Protein AF-A0A5C8U4H2-F1 (afdb_monomer)

pLDDT: mean 82.3, std 15.02, range [46.97, 95.12]

Mean predicted aligned error: 8.85 Å

Secondary structure (DSSP, 8-state):
---------PPPHHHHHHHHHHHHTTS-SSHHHHHHHHHHHHHHHHHHHHHT--SSSS---

Nearest PDB structures (foldseek):
  7ycw-assembly1_D  TM=9.272E-01  e=4.892E-02  Pseudoalteromonas rubra
  7ycu-assembly1_D  TM=9.212E-01  e=7.271E-02  Pseudoalteromonas rubra
  5zkt-assembly1_A  TM=6.882E-01  e=4.476E+00  Oryza sativa Japonica Group
  7vp2-assembly1_B  TM=6.752E-01  e=4.135E+00  Arabidopsis thaliana
  7vp5-assembly1_B  TM=6.869E-01  e=6.145E+00  Arabidopsis thaliana

Structure (mmCIF, N/CA/C/O backbone):
data_AF-A0A5C8U4H2-F1
#
_entry.id   AF-A0A5C8U4H2-F1
#
loop_
_atom_site.group_PDB
_atom_site.id
_atom_site.type_symbol
_atom_site.label_atom_id
_atom_site.label_alt_id
_atom_site.label_comp_id
_atom_site.label_asym_id
_atom_site.label_entity_id
_atom_site.label_seq_id
_atom_site.pdbx_PDB_ins_code
_atom_site.Cartn_x
_atom_site.Cartn_y
_atom_site.Cartn_z
_atom_site.occupancy
_atom_site.B_iso_or_equiv
_atom_site.auth_seq_id
_atom_site.auth_comp_id
_atom_site.auth_asym_id
_atom_site.auth_atom_id
_atom_site.pdbx_PDB_model_num
ATOM 1 N N . MET A 1 1 ? -3.098 26.996 -3.301 1.00 51.59 1 MET A N 1
ATOM 2 C CA . MET A 1 1 ? -2.535 25.879 -4.094 1.00 51.59 1 MET A CA 1
ATOM 3 C C . MET A 1 1 ? -1.980 24.840 -3.127 1.00 51.59 1 MET A C 1
ATOM 5 O O . MET A 1 1 ? -1.128 25.222 -2.332 1.00 51.59 1 MET A O 1
ATOM 9 N N . PRO A 1 2 ? -2.465 23.584 -3.097 1.00 71.06 2 PRO A N 1
ATOM 10 C CA . PRO A 1 2 ? -1.896 22.568 -2.212 1.00 71.06 2 PRO A CA 1
ATOM 11 C C . PRO A 1 2 ? -0.434 22.309 -2.602 1.00 71.0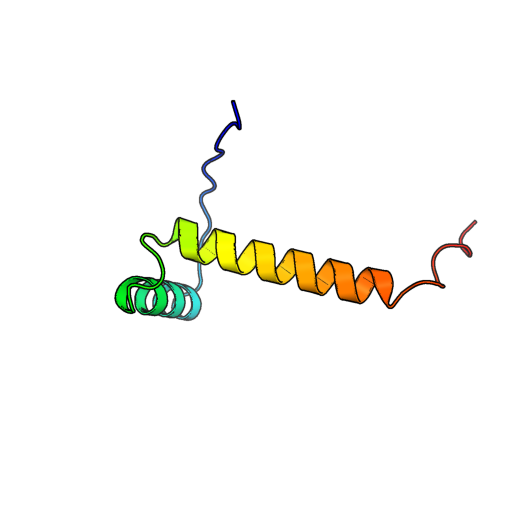6 2 PRO A C 1
ATOM 13 O O . PRO A 1 2 ? -0.139 21.930 -3.736 1.00 71.06 2 PRO A O 1
ATOM 16 N N . ARG A 1 3 ? 0.491 22.555 -1.671 1.00 80.06 3 ARG A N 1
ATOM 17 C CA . ARG A 1 3 ? 1.926 22.346 -1.879 1.00 80.06 3 ARG A CA 1
ATOM 18 C C . ARG A 1 3 ? 2.212 20.850 -1.827 1.00 80.06 3 ARG A C 1
ATOM 20 O O . ARG A 1 3 ? 2.080 20.225 -0.780 1.00 80.06 3 ARG A O 1
ATOM 27 N N . ARG A 1 4 ? 2.579 20.268 -2.969 1.00 76.75 4 ARG A N 1
ATOM 28 C CA . ARG A 1 4 ? 3.062 18.885 -3.024 1.00 76.75 4 ARG A CA 1
ATOM 29 C C . ARG A 1 4 ? 4.449 18.837 -2.387 1.00 76.75 4 ARG A C 1
ATOM 31 O O . ARG A 1 4 ? 5.321 19.613 -2.766 1.00 76.75 4 ARG A O 1
ATOM 38 N N . VAL A 1 5 ? 4.638 17.939 -1.430 1.00 82.69 5 VAL A N 1
ATOM 39 C CA . VAL A 1 5 ? 5.946 17.631 -0.844 1.00 82.69 5 VAL A CA 1
ATOM 40 C C . VAL A 1 5 ? 6.361 16.265 -1.378 1.00 82.69 5 VAL A C 1
ATOM 42 O O . VAL A 1 5 ? 5.580 15.317 -1.309 1.00 82.69 5 VAL A O 1
ATOM 45 N N . ALA A 1 6 ? 7.550 16.182 -1.974 1.00 80.31 6 ALA A N 1
ATOM 46 C CA . ALA A 1 6 ? 8.146 14.910 -2.366 1.00 80.31 6 ALA A CA 1
ATOM 47 C C . ALA A 1 6 ? 8.937 14.357 -1.175 1.00 80.31 6 ALA A C 1
ATOM 49 O O . ALA A 1 6 ? 9.786 15.055 -0.622 1.00 80.31 6 ALA A O 1
ATOM 50 N N . THR A 1 7 ? 8.658 13.114 -0.797 1.00 84.44 7 THR A N 1
ATOM 51 C CA . THR A 1 7 ? 9.338 12.425 0.301 1.00 84.44 7 THR A CA 1
ATOM 52 C C . THR A 1 7 ? 10.033 11.199 -0.272 1.00 84.44 7 THR A C 1
ATOM 54 O O . THR A 1 7 ? 9.387 10.385 -0.931 1.00 84.44 7 THR A O 1
ATOM 57 N N . ASN A 1 8 ? 11.342 11.081 -0.046 1.00 88.44 8 ASN A N 1
ATOM 58 C CA . ASN A 1 8 ? 12.089 9.872 -0.376 1.00 88.44 8 ASN A CA 1
ATOM 59 C C . ASN A 1 8 ? 11.949 8.881 0.786 1.00 88.44 8 ASN A C 1
ATOM 61 O O . ASN A 1 8 ? 12.181 9.247 1.937 1.00 88.44 8 ASN A O 1
ATOM 65 N N . VAL A 1 9 ? 11.531 7.656 0.483 1.00 86.44 9 VAL A N 1
ATOM 66 C CA . VAL A 1 9 ? 11.315 6.587 1.458 1.00 86.44 9 VAL A CA 1
ATOM 67 C C . VAL A 1 9 ? 11.904 5.293 0.918 1.00 86.44 9 VAL A C 1
ATOM 69 O O . VAL A 1 9 ? 11.631 4.905 -0.217 1.00 86.44 9 VAL A O 1
ATOM 72 N N . SER A 1 10 ? 12.690 4.615 1.749 1.00 91.38 10 SER A N 1
ATOM 73 C CA . SER A 1 10 ? 13.197 3.280 1.445 1.00 91.38 10 SER A CA 1
ATOM 74 C C . SER A 1 10 ? 12.122 2.246 1.763 1.00 91.38 10 SER A C 1
ATOM 76 O O . SER A 1 10 ? 11.589 2.222 2.872 1.00 91.38 10 SER A O 1
ATOM 78 N N . LEU A 1 11 ? 11.806 1.395 0.791 1.00 90.06 11 LEU A N 1
ATOM 79 C CA . LEU A 1 11 ? 10.886 0.272 0.955 1.00 90.06 11 LEU A CA 1
ATOM 80 C C . LEU A 1 11 ? 11.681 -1.028 1.060 1.00 90.06 11 LEU A C 1
ATOM 82 O O . LEU A 1 11 ? 12.747 -1.156 0.457 1.00 90.06 11 LEU A O 1
ATOM 86 N N . THR A 1 12 ? 11.148 -2.002 1.796 1.00 95.12 12 THR A N 1
ATOM 87 C CA . THR A 1 12 ? 11.669 -3.369 1.718 1.00 95.12 12 THR A CA 1
ATOM 88 C C . THR A 1 12 ? 11.350 -3.966 0.338 1.00 95.12 12 THR A C 1
ATOM 90 O O . THR A 1 12 ? 10.417 -3.494 -0.328 1.00 95.12 12 THR A O 1
ATOM 93 N N . PRO A 1 13 ? 12.093 -4.989 -0.121 1.00 94.81 13 PRO A N 1
ATOM 94 C CA . PRO A 1 13 ? 11.856 -5.610 -1.425 1.00 94.81 13 PRO A CA 1
ATOM 95 C C . PRO A 1 13 ? 10.415 -6.103 -1.611 1.00 94.81 13 PRO A C 1
ATOM 97 O O . PRO A 1 13 ? 9.845 -5.955 -2.690 1.00 94.81 13 PRO A O 1
ATOM 100 N N . GLU A 1 14 ? 9.796 -6.619 -0.551 1.00 95.12 14 GLU A N 1
ATOM 101 C CA . GLU A 1 14 ? 8.427 -7.142 -0.568 1.00 95.12 14 GLU A CA 1
ATOM 102 C C . GLU A 1 14 ? 7.405 -6.017 -0.782 1.00 95.12 14 GLU A C 1
ATOM 104 O O . GLU A 1 14 ? 6.470 -6.155 -1.570 1.00 95.12 14 GLU A O 1
ATOM 109 N N . LEU A 1 15 ? 7.607 -4.869 -0.126 1.00 93.75 15 LEU A N 1
ATOM 110 C CA . LEU A 1 15 ? 6.759 -3.690 -0.305 1.00 93.75 15 LEU A CA 1
ATOM 111 C C . LEU A 1 15 ? 6.946 -3.067 -1.690 1.00 93.75 15 LEU A C 1
ATOM 113 O O . LEU A 1 15 ? 5.974 -2.618 -2.298 1.00 93.75 15 LEU A O 1
ATOM 117 N N . ALA A 1 16 ? 8.176 -3.052 -2.205 1.00 93.38 16 ALA A N 1
ATOM 118 C CA . ALA A 1 16 ? 8.455 -2.581 -3.556 1.00 93.38 16 ALA A CA 1
ATOM 119 C C . ALA A 1 16 ? 7.763 -3.460 -4.612 1.00 93.38 16 ALA A C 1
ATOM 121 O O . ALA A 1 16 ? 7.130 -2.921 -5.521 1.00 93.38 16 ALA A O 1
ATOM 122 N N . ALA A 1 17 ? 7.816 -4.787 -4.453 1.00 94.56 17 ALA A N 1
ATOM 123 C CA . ALA A 1 17 ? 7.111 -5.734 -5.316 1.00 94.56 17 ALA A CA 1
ATOM 124 C C . ALA A 1 17 ? 5.591 -5.521 -5.262 1.00 94.56 17 ALA A C 1
ATOM 126 O O . ALA A 1 17 ? 4.956 -5.368 -6.301 1.00 94.56 17 ALA A O 1
ATOM 127 N N . PHE A 1 18 ? 5.022 -5.377 -4.060 1.00 93.94 18 PHE A N 1
ATOM 128 C CA . PHE A 1 18 ? 3.600 -5.069 -3.903 1.00 93.94 18 PHE A CA 1
ATOM 129 C C . PHE A 1 18 ? 3.204 -3.777 -4.630 1.00 93.94 18 PHE A C 1
ATOM 131 O O . PHE A 1 18 ? 2.206 -3.740 -5.345 1.00 93.94 18 PHE A O 1
ATOM 138 N N . VAL A 1 19 ? 3.983 -2.701 -4.484 1.00 93.06 19 VAL A N 1
ATOM 139 C CA . VAL A 1 19 ? 3.706 -1.437 -5.182 1.00 93.06 19 VAL A CA 1
ATOM 140 C C . VAL A 1 19 ? 3.790 -1.611 -6.700 1.00 93.06 19 VAL A C 1
ATOM 142 O O . VAL A 1 19 ? 2.938 -1.075 -7.410 1.00 93.06 19 VAL A O 1
ATOM 145 N N . ALA A 1 20 ? 4.774 -2.364 -7.197 1.00 93.06 20 ALA A N 1
ATOM 146 C CA . ALA A 1 20 ? 4.916 -2.655 -8.620 1.00 93.06 20 ALA A CA 1
ATOM 147 C C . ALA A 1 20 ? 3.704 -3.427 -9.165 1.00 93.06 20 ALA A C 1
ATOM 149 O O . ALA A 1 20 ? 3.134 -3.005 -10.171 1.00 93.06 20 ALA A O 1
ATOM 150 N N . ASP A 1 21 ? 3.240 -4.463 -8.464 1.00 94.62 21 ASP A N 1
ATOM 151 C CA . ASP A 1 21 ? 2.050 -5.240 -8.838 1.00 94.62 21 ASP A CA 1
ATOM 152 C C . ASP A 1 21 ? 0.787 -4.370 -8.864 1.00 94.62 21 A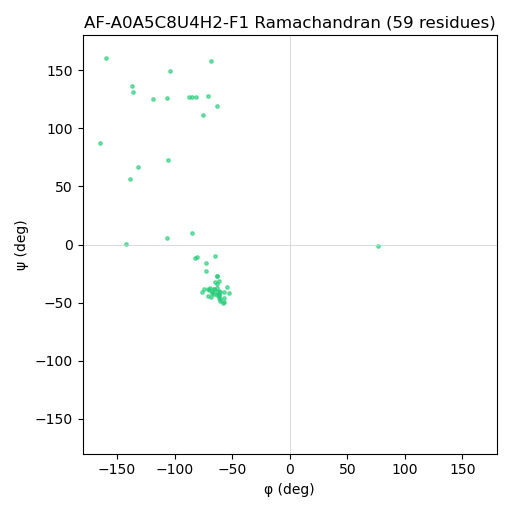SP A C 1
ATOM 154 O O . ASP A 1 21 ? -0.043 -4.459 -9.772 1.00 94.62 21 ASP A O 1
ATOM 158 N N . GLN A 1 22 ? 0.651 -3.458 -7.898 1.00 94.06 22 GLN A N 1
ATOM 159 C CA . GLN A 1 22 ? -0.479 -2.532 -7.837 1.00 94.06 22 GLN A CA 1
ATOM 160 C C . GLN A 1 22 ? -0.492 -1.549 -9.012 1.00 94.06 22 GLN A C 1
ATOM 162 O O . GLN A 1 22 ? -1.569 -1.258 -9.541 1.00 94.06 22 GLN A O 1
ATOM 167 N N . VAL A 1 23 ? 0.673 -1.066 -9.445 1.00 94.06 23 VAL A N 1
ATOM 168 C CA . VAL A 1 23 ? 0.791 -0.225 -10.646 1.00 94.06 23 VAL A CA 1
ATOM 169 C C . VAL A 1 23 ? 0.545 -1.053 -11.911 1.00 94.06 23 VAL A C 1
ATOM 171 O O . VAL A 1 23 ? -0.229 -0.635 -12.769 1.00 94.06 23 VAL A O 1
ATOM 174 N N . ALA A 1 24 ? 1.116 -2.258 -12.001 1.00 92.19 24 ALA A N 1
ATOM 175 C CA . ALA A 1 24 ? 0.933 -3.168 -13.132 1.00 92.19 24 ALA A CA 1
ATOM 176 C C . ALA A 1 24 ? -0.532 -3.600 -13.312 1.00 92.19 24 ALA A C 1
ATOM 178 O O . ALA A 1 24 ? -0.992 -3.768 -14.438 1.00 92.19 24 ALA A O 1
ATOM 179 N N . SER A 1 25 ? -1.299 -3.696 -12.218 1.00 91.69 25 SER A N 1
ATOM 180 C CA . SER A 1 25 ? -2.743 -3.968 -12.260 1.00 91.69 25 SER A CA 1
ATOM 181 C C . SER A 1 25 ? -3.571 -2.860 -12.930 1.00 91.69 25 SER A C 1
ATOM 183 O O . SER A 1 25 ? -4.769 -3.032 -13.138 1.00 91.69 25 SER A O 1
ATOM 185 N N . GLY A 1 26 ? -2.970 -1.699 -13.222 1.00 88.50 26 GLY A N 1
ATOM 186 C CA . GLY A 1 26 ? -3.637 -0.550 -13.838 1.00 88.50 26 GLY A CA 1
ATOM 187 C C . GLY A 1 26 ? -4.521 0.257 -12.883 1.00 88.50 26 GLY A C 1
ATOM 188 O O . GLY A 1 26 ? -5.090 1.269 -13.282 1.00 88.50 26 GLY A O 1
ATOM 189 N N . ARG A 1 27 ? -4.630 -0.147 -11.609 1.00 84.56 27 ARG A N 1
ATOM 190 C CA . ARG A 1 27 ? -5.427 0.566 -10.592 1.00 84.56 27 ARG A CA 1
ATOM 191 C C . ARG A 1 27 ? -4.800 1.878 -10.130 1.00 84.56 27 ARG A C 1
ATOM 193 O O . ARG A 1 27 ? -5.508 2.733 -9.606 1.00 84.56 27 ARG A O 1
ATOM 200 N N . PHE A 1 28 ? -3.488 2.024 -10.290 1.00 91.38 28 PHE A N 1
ATOM 201 C CA . PHE A 1 28 ? -2.733 3.201 -9.877 1.00 91.38 28 PHE A CA 1
ATOM 202 C C . PHE A 1 28 ? -1.736 3.580 -10.968 1.00 91.38 28 PHE A C 1
ATOM 204 O O . PHE A 1 28 ? -1.042 2.715 -11.495 1.00 91.38 28 PHE A O 1
ATOM 211 N N . GLY A 1 29 ? -1.624 4.871 -11.280 1.00 87.88 29 GLY A N 1
ATOM 212 C CA . GLY A 1 29 ? -0.725 5.363 -12.327 1.00 87.88 29 GLY A CA 1
ATOM 213 C C . GLY A 1 29 ? 0.727 5.531 -11.874 1.00 87.88 29 GLY A C 1
ATOM 214 O O . GLY A 1 29 ? 1.605 5.770 -12.696 1.00 87.88 29 GLY A O 1
ATOM 215 N N . SER A 1 30 ? 1.008 5.452 -10.568 1.00 91.38 30 SER A N 1
ATOM 216 C CA . SER A 1 30 ? 2.375 5.545 -10.038 1.00 91.38 30 SER A CA 1
ATOM 217 C C . SER A 1 30 ? 2.510 4.955 -8.638 1.00 91.38 30 SER A C 1
ATOM 219 O O . SER A 1 30 ? 1.544 4.904 -7.873 1.00 91.38 30 SER A O 1
ATOM 221 N N . ALA A 1 31 ? 3.748 4.639 -8.251 1.00 89.88 31 ALA A N 1
ATOM 222 C CA . ALA A 1 31 ? 4.092 4.249 -6.885 1.00 89.88 31 ALA A CA 1
ATOM 223 C C . ALA A 1 31 ? 3.608 5.277 -5.846 1.00 89.8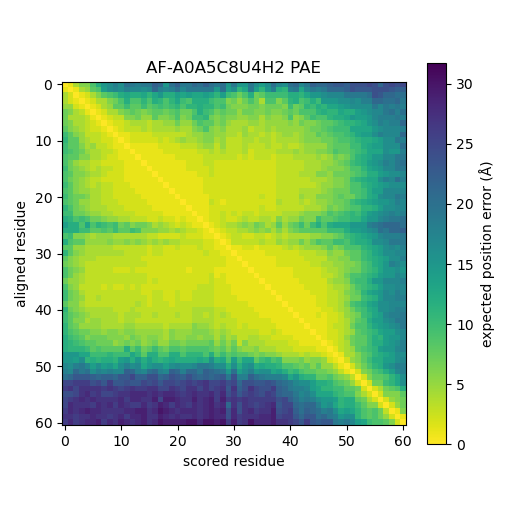8 31 ALA A C 1
ATOM 225 O O . ALA A 1 31 ? 3.021 4.916 -4.828 1.00 89.88 31 ALA A O 1
ATOM 226 N N . SER A 1 32 ? 3.761 6.577 -6.124 1.00 90.56 32 SER A N 1
ATOM 227 C CA . SER A 1 32 ? 3.290 7.630 -5.218 1.00 90.56 32 SER A CA 1
ATOM 228 C C . SER A 1 32 ? 1.771 7.628 -5.037 1.00 90.56 32 SER A C 1
ATOM 230 O O . SER A 1 32 ? 1.272 8.087 -4.012 1.00 90.56 32 SER A O 1
ATOM 232 N N . GLU A 1 33 ? 1.013 7.154 -6.025 1.00 91.75 33 GLU A N 1
ATOM 233 C CA . GLU A 1 33 ? -0.438 7.034 -5.921 1.00 91.75 33 GLU A CA 1
ATOM 234 C C . GLU A 1 33 ? -0.852 5.842 -5.058 1.00 91.75 33 GLU A C 1
ATOM 236 O O . GLU A 1 33 ? -1.716 6.005 -4.194 1.00 91.75 33 GLU A O 1
ATOM 241 N N . VAL A 1 34 ? -0.163 4.705 -5.209 1.00 93.50 34 VAL A N 1
ATOM 242 C CA . VAL A 1 34 ? -0.316 3.536 -4.328 1.00 93.50 34 VAL A CA 1
ATOM 243 C C . VAL A 1 34 ? -0.034 3.929 -2.878 1.00 93.50 34 VAL A C 1
ATOM 245 O O . VAL A 1 34 ? -0.861 3.693 -2.000 1.00 93.50 34 VAL A O 1
ATOM 248 N N . VAL A 1 35 ? 1.089 4.612 -2.628 1.00 91.44 35 VAL A N 1
ATOM 249 C CA . VAL A 1 35 ? 1.481 5.055 -1.280 1.00 91.44 35 VAL A CA 1
ATOM 250 C C . VAL A 1 35 ? 0.447 6.017 -0.689 1.00 91.44 35 VAL A C 1
ATOM 252 O O . VAL A 1 35 ? 0.035 5.852 0.457 1.00 91.44 35 VAL A O 1
ATOM 255 N N . ARG A 1 36 ? -0.059 6.986 -1.466 1.00 90.94 36 ARG A N 1
ATOM 256 C CA . ARG A 1 36 ? -1.135 7.881 -0.996 1.00 90.94 36 ARG A CA 1
ATOM 257 C C . ARG A 1 36 ? -2.429 7.133 -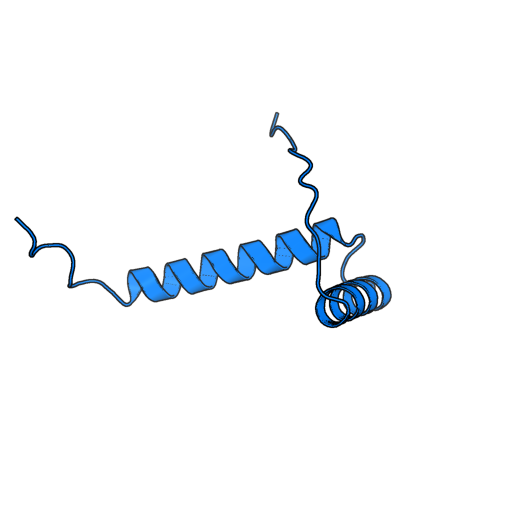0.681 1.00 90.94 36 ARG A C 1
ATOM 259 O O . ARG A 1 36 ? -3.136 7.509 0.251 1.00 90.94 36 ARG A O 1
ATOM 266 N N . ALA A 1 37 ? -2.782 6.117 -1.466 1.00 93.19 37 ALA A N 1
ATOM 267 C CA . ALA A 1 37 ? -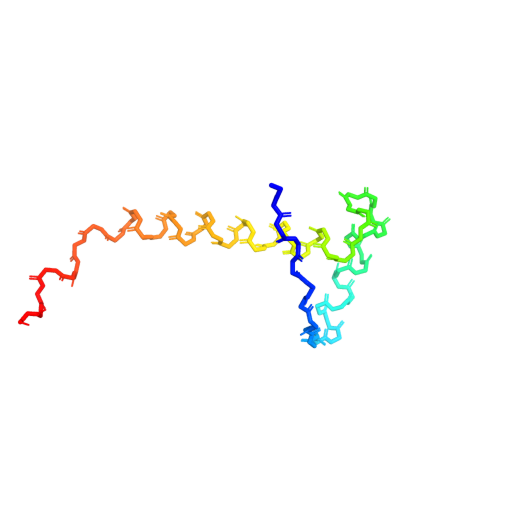3.954 5.293 -1.193 1.00 93.19 37 ALA A CA 1
ATOM 268 C C . ALA A 1 37 ? -3.784 4.483 0.100 1.00 93.19 37 ALA A C 1
ATOM 270 O O . ALA A 1 37 ? -4.702 4.472 0.919 1.00 93.19 37 ALA A O 1
ATOM 271 N N . ALA A 1 38 ? -2.602 3.899 0.316 1.00 91.69 38 ALA A N 1
ATOM 272 C CA . ALA A 1 38 ? -2.268 3.174 1.538 1.00 91.69 38 ALA A CA 1
ATOM 273 C C . ALA A 1 38 ? -2.341 4.080 2.779 1.00 91.69 38 ALA A C 1
ATOM 275 O O . ALA A 1 38 ? -3.040 3.747 3.733 1.00 91.69 38 ALA A O 1
ATOM 276 N N . LEU A 1 39 ? -1.721 5.266 2.732 1.00 92.75 39 LEU A N 1
ATOM 277 C CA . LEU A 1 39 ? -1.758 6.235 3.836 1.00 92.75 39 LEU A CA 1
ATOM 278 C C . LEU A 1 39 ? -3.184 6.704 4.156 1.00 92.75 39 LEU A C 1
ATOM 280 O O . LEU A 1 39 ? -3.561 6.769 5.321 1.00 92.75 39 LEU A O 1
ATOM 284 N N . ARG A 1 40 ? -4.017 6.960 3.136 1.00 91.69 40 ARG A N 1
ATOM 285 C CA . ARG A 1 40 ? -5.436 7.296 3.354 1.00 91.69 40 ARG A CA 1
ATOM 286 C C . ARG A 1 40 ? -6.234 6.145 3.961 1.00 91.69 40 ARG A C 1
ATOM 288 O O . ARG A 1 40 ? -7.206 6.399 4.665 1.00 91.69 40 ARG A O 1
ATOM 295 N N . SER A 1 41 ? -5.888 4.894 3.657 1.00 92.50 41 SER A N 1
ATOM 296 C CA . SER A 1 41 ? -6.524 3.741 4.304 1.00 92.50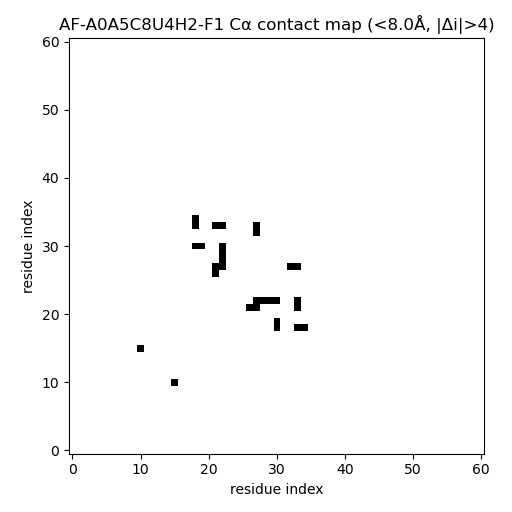 41 SER A CA 1
ATOM 297 C C . SER A 1 41 ? -6.132 3.669 5.776 1.00 92.50 41 SER A C 1
ATOM 299 O O . SER A 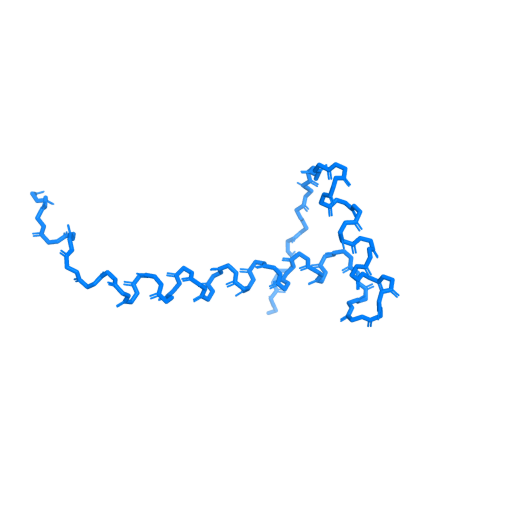1 41 ? -7.013 3.541 6.622 1.00 92.50 41 SER A O 1
ATOM 301 N N . LEU A 1 42 ? -4.840 3.845 6.073 1.00 93.06 42 LEU A N 1
ATOM 302 C CA . LEU A 1 42 ? -4.315 3.860 7.435 1.00 93.06 42 LEU A CA 1
ATOM 303 C C . LEU A 1 42 ? -4.985 4.947 8.285 1.00 93.06 42 LEU A C 1
ATOM 305 O O . LEU A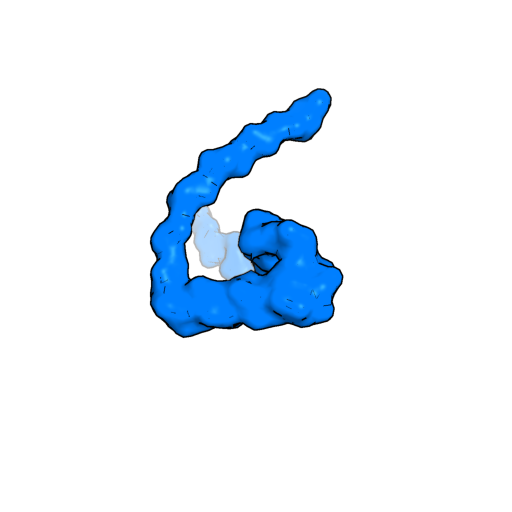 1 42 ? -5.536 4.637 9.333 1.00 93.06 42 LEU A O 1
ATOM 309 N N . GLU A 1 43 ? -5.043 6.186 7.790 1.00 92.69 43 GLU A N 1
ATOM 310 C CA . GLU A 1 43 ? -5.692 7.307 8.485 1.00 92.69 43 GLU A CA 1
ATOM 311 C C . GLU A 1 43 ? -7.169 7.015 8.803 1.00 92.69 43 GLU A C 1
ATOM 313 O O . GLU A 1 43 ? -7.655 7.299 9.897 1.00 92.69 43 GLU A O 1
ATOM 318 N N . ARG A 1 44 ? -7.905 6.396 7.868 1.00 91.69 44 ARG A N 1
ATOM 319 C CA . ARG A 1 44 ? -9.306 6.006 8.101 1.00 91.69 44 ARG A CA 1
ATOM 320 C C . ARG A 1 44 ? -9.431 4.934 9.171 1.00 91.69 44 ARG A C 1
ATOM 322 O O . ARG A 1 44 ? -10.402 4.952 9.927 1.00 91.69 44 ARG A O 1
ATOM 329 N N . ASP A 1 45 ? -8.514 3.980 9.204 1.00 89.88 45 ASP A N 1
ATOM 330 C CA . ASP A 1 45 ? -8.550 2.894 10.175 1.00 89.88 45 ASP A CA 1
ATOM 331 C C . ASP A 1 45 ? -8.130 3.380 11.565 1.00 89.88 45 ASP A C 1
ATOM 333 O O . ASP A 1 45 ? -8.798 3.045 12.545 1.00 89.88 45 ASP A O 1
ATOM 337 N N . GLU A 1 46 ? -7.142 4.270 11.654 1.00 88.31 46 GLU A N 1
ATOM 338 C CA . GLU A 1 46 ? -6.792 4.989 12.883 1.00 88.31 46 GLU A CA 1
ATOM 339 C C . GLU A 1 46 ? -7.956 5.851 13.383 1.00 88.31 46 GLU A C 1
ATOM 341 O O . GLU A 1 46 ? -8.298 5.788 14.561 1.00 88.31 46 GLU A O 1
ATOM 346 N N . ALA A 1 47 ? -8.645 6.580 12.499 1.00 85.94 47 ALA A N 1
ATOM 347 C CA . ALA A 1 47 ? -9.820 7.377 12.858 1.00 85.94 47 ALA A CA 1
ATOM 348 C C . ALA A 1 47 ? -10.990 6.521 13.378 1.00 85.94 47 ALA A C 1
ATOM 350 O O . ALA A 1 47 ? -11.753 6.941 14.251 1.00 85.94 47 ALA A O 1
ATOM 351 N N . LYS A 1 48 ? -11.162 5.298 12.862 1.00 81.06 48 LYS A N 1
ATOM 352 C CA . LYS A 1 48 ? -12.148 4.344 13.400 1.00 81.06 48 LYS A CA 1
ATOM 353 C C . LYS A 1 48 ? -11.714 3.799 14.759 1.00 81.06 48 LYS A C 1
ATOM 355 O O . LYS A 1 48 ? -12.562 3.608 15.629 1.00 81.06 48 LYS A O 1
ATOM 360 N N . GLN A 1 49 ? -10.422 3.536 14.944 1.00 78.88 49 GLN A N 1
ATOM 361 C CA . GLN A 1 49 ? -9.874 3.041 16.207 1.00 78.88 49 GLN A CA 1
ATOM 362 C C . GLN A 1 49 ? -9.910 4.105 17.308 1.00 78.88 49 GLN A C 1
ATOM 364 O O . GLN A 1 49 ? -10.263 3.784 18.441 1.00 78.88 49 GLN A O 1
ATOM 369 N N . SER A 1 50 ? -9.630 5.367 16.983 1.00 70.06 50 SER A N 1
ATOM 370 C CA . SER A 1 50 ? -9.745 6.490 17.917 1.00 70.06 50 SER A CA 1
ATOM 371 C C . SER A 1 50 ? -11.200 6.759 18.295 1.00 70.06 50 SER A C 1
ATOM 373 O O . SER A 1 50 ? -11.500 6.891 19.476 1.00 70.06 50 SER A O 1
ATOM 375 N N . ARG A 1 51 ? -12.144 6.686 17.344 1.00 60.25 51 ARG A N 1
ATOM 376 C CA . ARG A 1 51 ? -13.593 6.730 17.646 1.00 60.25 51 ARG A CA 1
ATOM 377 C C . ARG A 1 51 ? -14.069 5.553 18.503 1.00 60.25 51 ARG A C 1
ATOM 379 O O . ARG A 1 51 ? -15.046 5.691 19.229 1.00 60.25 51 ARG A O 1
ATOM 386 N N . ARG A 1 52 ? -13.392 4.402 18.427 1.00 59.19 52 ARG A N 1
ATOM 387 C CA . ARG A 1 52 ? -13.618 3.240 19.305 1.00 59.19 52 ARG A CA 1
ATOM 388 C C . ARG A 1 52 ? -12.936 3.353 20.670 1.00 59.19 52 ARG A C 1
ATOM 390 O O . ARG A 1 52 ? -13.248 2.546 21.540 1.00 59.19 52 ARG A O 1
ATOM 397 N N . ARG A 1 53 ? -12.045 4.326 20.881 1.00 56.16 53 ARG A N 1
ATOM 398 C CA . ARG A 1 53 ? -11.474 4.665 22.191 1.00 56.16 53 ARG A CA 1
ATOM 399 C C . ARG A 1 53 ? -12.090 5.969 22.729 1.00 56.16 53 ARG A C 1
ATOM 401 O O . ARG A 1 53 ? -11.389 6.977 22.751 1.00 56.16 53 ARG A O 1
ATOM 408 N N . PRO A 1 54 ? -13.357 5.986 23.187 1.00 52.25 54 PRO A N 1
ATOM 409 C CA . PRO A 1 54 ? -13.887 7.170 23.852 1.00 52.25 54 PRO A CA 1
ATOM 410 C C . PRO A 1 54 ? -13.341 7.407 25.279 1.00 52.25 54 PRO A C 1
ATOM 412 O O . PRO A 1 54 ? -13.430 8.536 25.732 1.00 52.25 54 PRO A O 1
ATOM 415 N N . ASP A 1 55 ? -12.703 6.449 25.976 1.00 56.28 55 ASP A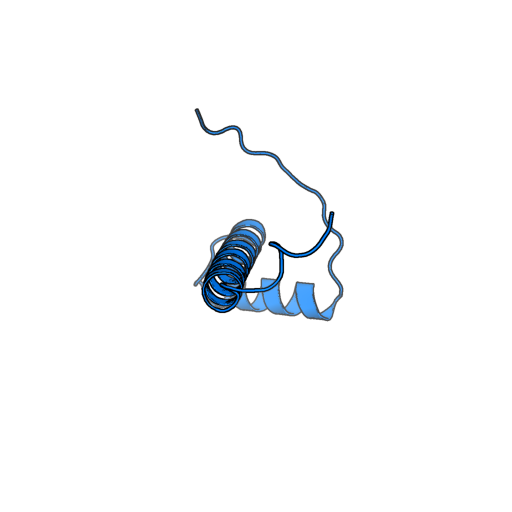 N 1
ATOM 416 C CA . ASP A 1 55 ? -12.594 6.553 27.453 1.00 56.28 55 ASP A CA 1
ATOM 417 C C . ASP A 1 55 ? -11.245 6.169 28.105 1.00 56.28 55 ASP A C 1
ATOM 419 O O . ASP A 1 55 ? -11.208 5.327 29.000 1.00 56.28 55 ASP A O 1
ATOM 423 N N . ARG A 1 56 ? -10.095 6.760 27.740 1.00 58.88 56 ARG A N 1
ATOM 424 C CA . ARG A 1 56 ? -8.891 6.548 28.593 1.00 58.88 56 ARG A CA 1
ATOM 425 C C . ARG A 1 56 ? -7.922 7.706 28.812 1.00 58.88 56 ARG A C 1
ATOM 427 O O . ARG A 1 56 ? -6.956 7.503 29.531 1.00 58.88 56 ARG A O 1
ATOM 434 N N . GLN A 1 57 ? -8.156 8.896 28.254 1.00 52.28 57 GLN A N 1
ATOM 435 C CA . GLN A 1 57 ? -7.237 10.041 28.424 1.00 52.28 57 GLN A CA 1
ATOM 436 C C . GLN A 1 57 ? -7.733 11.154 29.366 1.00 52.28 57 GLN A C 1
ATOM 438 O O . GLN A 1 57 ? -7.038 12.144 29.528 1.00 52.28 57 GLN A O 1
ATOM 443 N N . LEU A 1 58 ? -8.871 10.999 30.055 1.00 57.50 58 LEU A N 1
ATOM 444 C CA . LEU A 1 58 ? -9.281 11.934 31.122 1.00 57.50 58 LEU A CA 1
ATOM 445 C C . LEU A 1 58 ? -8.669 11.609 32.502 1.00 57.50 58 LEU A C 1
ATOM 447 O O . LEU A 1 58 ? -9.071 12.198 33.500 1.00 57.50 58 LEU A O 1
ATOM 451 N N . ALA A 1 59 ? -7.706 10.688 32.580 1.00 51.03 59 ALA A N 1
ATOM 452 C CA . ALA A 1 59 ? -7.072 10.291 33.835 1.00 51.03 59 ALA A CA 1
ATOM 453 C C . ALA A 1 59 ? -5.541 10.273 33.718 1.00 51.03 59 ALA A C 1
ATOM 455 O O . ALA A 1 59 ? -4.938 9.212 33.773 1.00 51.03 59 ALA A O 1
ATOM 456 N N . GLU A 1 60 ? -4.945 11.447 33.529 1.00 46.97 60 GLU A N 1
ATOM 457 C CA . GLU A 1 60 ? -3.586 11.819 33.968 1.00 46.97 60 GLU A CA 1
ATOM 458 C C . GLU A 1 60 ? -3.539 13.357 33.864 1.00 46.97 60 GLU A C 1
ATOM 460 O O . GLU A 1 60 ? -3.543 13.897 32.762 1.00 46.97 60 GLU A O 1
ATOM 465 N N . ALA A 1 61 ? -3.956 14.050 34.930 1.00 47.94 61 ALA A N 1
ATOM 466 C CA . ALA A 1 61 ? -3.123 14.620 36.003 1.00 47.94 61 ALA A CA 1
ATOM 467 C C . ALA A 1 61 ? -2.686 16.059 35.679 1.00 47.94 61 ALA A C 1
ATOM 469 O O . ALA A 1 61 ? -1.879 16.248 34.746 1.00 47.94 61 ALA A O 1
#

Sequence (61 aa):
MPRRVATNVSLTPELAAFVADQVASGRFGSASEVVRAALRSLERDEAKQSRRRPDRQLAEA

Solvent-accessible surface area (backbone atoms only — not comparable to full-atom values): 3971 Å² total; per-residue (Å²): 129,90,80,85,79,90,78,90,77,91,68,55,72,69,55,47,50,51,42,49,52,46,33,73,69,67,81,26,96,37,62,72,49,48,51,52,51,51,51,55,50,50,54,52,50,50,54,51,51,51,70,69,54,82,82,75,78,91,76,74,134

Radius of gyration: 16.73 Å; Cα contacts (8 Å, |Δi|>4): 15; chains: 1; bounding box: 27×33×50 Å

Foldseek 3Di:
DPDDDDDDDDDDPVVVVVLVVCCVVVVAVDSVRVVVVVVVVVVVVVVVVVVVPPDDPVPDD